Protein AF-A0A2V8NX34-F1 (afdb_monomer_lite)

pLDDT: mean 91.76, std 7.98, range [49.0, 96.44]

Sequence (71 aa):
MEDAYLAATAEWLAWKFNLQAPRWAFDQTRSLRRPWFASQLASMRAVLLLESPAPFRSRNLFVSENALSRA

Structure (mmCIF, N/CA/C/O backbone):
data_AF-A0A2V8NX34-F1
#
_entry.id   AF-A0A2V8NX34-F1
#
loop_
_atom_site.group_PDB
_atom_site.id
_atom_site.type_symbol
_atom_site.label_atom_id
_atom_site.label_alt_id
_atom_site.label_comp_id
_atom_site.label_asym_id
_atom_site.label_entity_id
_atom_site.label_seq_id
_atom_site.pdbx_PDB_ins_code
_atom_site.Cartn_x
_atom_site.Cartn_y
_atom_site.Cartn_z
_atom_site.occupancy
_atom_site.B_iso_or_equiv
_atom_s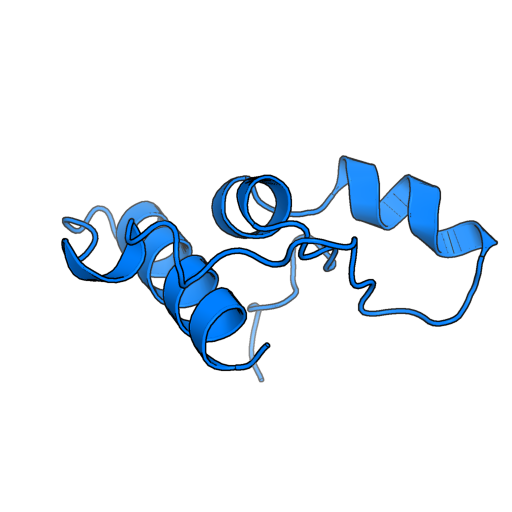ite.auth_seq_id
_atom_site.auth_comp_id
_atom_site.auth_asym_id
_atom_site.auth_atom_id
_atom_site.pdbx_PDB_model_num
ATOM 1 N N . MET A 1 1 ? -2.935 5.866 -12.088 1.00 85.19 1 MET A N 1
ATOM 2 C CA . MET A 1 1 ? -2.105 5.655 -10.878 1.00 85.19 1 MET A CA 1
ATOM 3 C C . MET A 1 1 ? -2.840 6.139 -9.645 1.00 85.19 1 MET A C 1
ATOM 5 O O . MET A 1 1 ? -2.939 5.362 -8.707 1.00 85.19 1 MET A O 1
ATOM 9 N N . GLU A 1 2 ? -3.383 7.357 -9.670 1.00 90.88 2 GLU A N 1
ATOM 10 C CA . GLU A 1 2 ? -4.178 7.930 -8.572 1.00 90.88 2 GLU A CA 1
ATOM 11 C C . GLU A 1 2 ? -5.278 6.987 -8.077 1.00 90.88 2 GLU A C 1
ATOM 13 O O . GLU A 1 2 ? -5.305 6.679 -6.892 1.00 90.88 2 GLU A O 1
ATOM 18 N N . ASP A 1 3 ? -6.088 6.407 -8.970 1.00 93.56 3 ASP A N 1
ATOM 19 C CA . ASP A 1 3 ? -7.160 5.481 -8.565 1.00 93.56 3 ASP A CA 1
ATOM 20 C C . ASP A 1 3 ? -6.659 4.239 -7.818 1.00 93.56 3 ASP A C 1
ATOM 22 O O . ASP A 1 3 ? -7.277 3.794 -6.851 1.00 93.56 3 ASP A O 1
ATOM 26 N N . ALA A 1 4 ? -5.524 3.681 -8.251 1.00 94.56 4 ALA A N 1
ATOM 27 C CA . ALA A 1 4 ? -4.915 2.523 -7.604 1.00 94.56 4 ALA A CA 1
ATOM 28 C C . ALA A 1 4 ? -4.359 2.883 -6.224 1.00 94.56 4 ALA A C 1
ATOM 30 O O . ALA A 1 4 ? -4.479 2.105 -5.278 1.00 94.56 4 ALA A O 1
ATOM 31 N N . TYR A 1 5 ? -3.787 4.081 -6.101 1.00 94.44 5 TYR A N 1
ATOM 32 C CA . TYR A 1 5 ? -3.278 4.595 -4.837 1.00 94.44 5 TYR A CA 1
ATOM 33 C C . TYR A 1 5 ? -4.419 4.885 -3.852 1.00 94.44 5 TYR A C 1
ATOM 35 O O . TYR A 1 5 ? -4.346 4.489 -2.689 1.00 94.44 5 TYR A O 1
ATOM 43 N N . LEU A 1 6 ? -5.509 5.501 -4.319 1.00 95.06 6 LEU A N 1
ATOM 44 C CA . LEU A 1 6 ? -6.7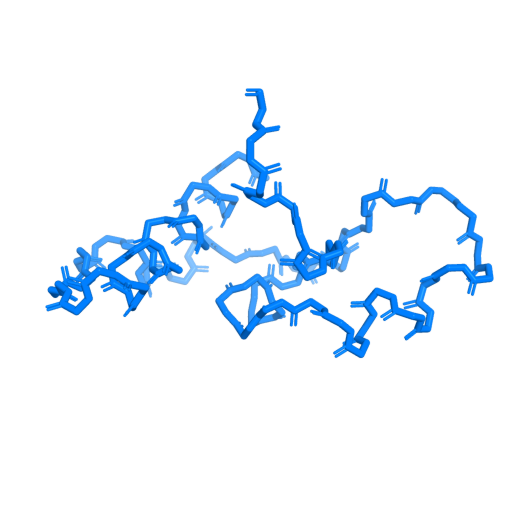14 5.745 -3.523 1.00 95.06 6 LEU A CA 1
ATOM 45 C C . LEU A 1 6 ? -7.373 4.439 -3.069 1.00 95.06 6 LEU A C 1
ATOM 47 O O . LEU A 1 6 ? -7.753 4.327 -1.906 1.00 95.06 6 LEU A O 1
ATOM 51 N N . ALA A 1 7 ? -7.463 3.433 -3.943 1.00 96.44 7 ALA A N 1
ATOM 52 C CA . ALA A 1 7 ? -7.971 2.111 -3.582 1.00 96.44 7 ALA A CA 1
ATOM 53 C C . ALA A 1 7 ? -7.115 1.424 -2.512 1.00 96.44 7 ALA A C 1
ATOM 55 O O . ALA A 1 7 ? -7.654 0.947 -1.513 1.00 96.44 7 ALA A O 1
ATOM 56 N N . ALA A 1 8 ? -5.790 1.414 -2.693 1.00 95.75 8 ALA A N 1
ATOM 57 C CA . ALA A 1 8 ? -4.859 0.857 -1.713 1.00 95.75 8 ALA A CA 1
ATOM 58 C C . ALA A 1 8 ? -4.969 1.576 -0.359 1.00 95.75 8 ALA A C 1
ATOM 60 O O . ALA A 1 8 ? -4.978 0.933 0.688 1.00 95.75 8 ALA A O 1
ATOM 61 N N . THR A 1 9 ? -5.113 2.902 -0.387 1.00 95.25 9 THR A N 1
ATOM 62 C CA . THR A 1 9 ? -5.260 3.736 0.811 1.00 95.25 9 THR A CA 1
ATOM 63 C C . THR A 1 9 ? -6.583 3.464 1.521 1.00 95.25 9 THR A C 1
ATOM 65 O O . THR A 1 9 ? -6.592 3.270 2.733 1.00 95.25 9 THR A O 1
ATOM 68 N N . ALA A 1 10 ? -7.695 3.397 0.785 1.00 96.00 10 ALA A N 1
ATOM 69 C CA . ALA A 1 10 ? -9.010 3.099 1.345 1.00 96.00 10 ALA A CA 1
ATOM 70 C C . ALA A 1 10 ? -9.045 1.716 2.011 1.00 96.00 10 ALA A C 1
ATOM 72 O O . ALA A 1 10 ? -9.546 1.585 3.126 1.00 96.00 10 ALA A O 1
ATOM 73 N N . GLU A 1 11 ? -8.478 0.697 1.361 1.00 96.25 11 GLU A N 1
ATOM 74 C CA . GLU A 1 11 ? -8.374 -0.650 1.927 1.00 96.25 11 GLU A CA 1
ATOM 75 C C . GLU A 1 11 ? -7.451 -0.684 3.154 1.00 96.25 11 GLU A C 1
ATOM 77 O O . GLU A 1 11 ? -7.817 -1.260 4.178 1.00 96.25 11 GLU A O 1
ATOM 82 N N . TRP A 1 12 ? -6.288 -0.025 3.095 1.00 94.75 12 TRP A N 1
ATOM 83 C CA . TRP A 1 12 ? -5.352 0.023 4.222 1.00 94.75 12 TRP A CA 1
ATOM 84 C C . TRP A 1 12 ? -5.931 0.749 5.438 1.00 94.75 12 TRP A C 1
ATOM 86 O O . TRP A 1 12 ? -5.793 0.266 6.560 1.00 94.75 12 TRP A O 1
ATOM 96 N N . LEU A 1 13 ? -6.608 1.883 5.233 1.00 94.19 13 LEU A N 1
ATOM 97 C CA . LEU A 1 13 ? -7.272 2.618 6.311 1.00 94.19 13 LEU A CA 1
ATOM 98 C C . LEU A 1 13 ? -8.426 1.807 6.897 1.00 94.19 13 LEU A C 1
ATOM 100 O O . LEU A 1 13 ? -8.556 1.738 8.117 1.00 94.19 13 LEU A O 1
ATOM 104 N N . ALA A 1 14 ? -9.232 1.162 6.051 1.00 95.50 14 ALA A N 1
ATOM 105 C CA . ALA A 1 14 ? -10.311 0.308 6.524 1.00 95.50 14 ALA A CA 1
ATOM 106 C C . ALA A 1 14 ? -9.771 -0.836 7.391 1.00 95.50 14 ALA A C 1
ATOM 108 O O . ALA A 1 14 ? -10.250 -1.035 8.502 1.00 95.50 14 ALA A O 1
ATOM 109 N N . TRP A 1 15 ? -8.706 -1.506 6.947 1.00 93.56 15 TRP A N 1
ATOM 110 C CA . TRP A 1 15 ? -8.026 -2.522 7.748 1.00 93.56 15 TRP A CA 1
ATOM 111 C C . TRP A 1 15 ? -7.484 -1.954 9.070 1.00 93.56 15 TRP A C 1
ATOM 113 O O . TRP A 1 15 ? -7.763 -2.500 10.136 1.00 93.56 15 TRP A O 1
ATOM 123 N N . LYS A 1 16 ? -6.776 -0.818 9.025 1.00 92.62 16 LYS A N 1
ATOM 124 C CA . LYS A 1 16 ? -6.159 -0.179 10.200 1.00 92.62 16 LYS A CA 1
ATOM 125 C C . LYS A 1 16 ? -7.173 0.239 11.267 1.00 92.62 16 LYS A C 1
ATOM 127 O O . LYS A 1 16 ? -6.876 0.147 12.455 1.00 92.62 16 LYS A O 1
ATOM 132 N N . PHE A 1 17 ? -8.346 0.711 10.855 1.00 94.56 17 PHE A N 1
ATOM 133 C CA . PHE A 1 17 ? -9.409 1.164 11.757 1.00 94.56 17 PHE A CA 1
ATOM 134 C C . PHE A 1 17 ? -10.499 0.108 11.996 1.00 94.56 17 PHE A C 1
ATOM 136 O O . PHE A 1 17 ? -11.528 0.427 12.586 1.00 94.56 17 PHE A O 1
ATOM 143 N N . ASN A 1 18 ? -10.279 -1.140 11.566 1.00 95.75 18 ASN A N 1
ATOM 144 C CA . ASN A 1 18 ? -11.239 -2.241 11.684 1.00 95.75 18 ASN A CA 1
ATOM 145 C C . ASN A 1 18 ? -12.628 -1.914 11.086 1.00 95.75 18 ASN A C 1
ATOM 147 O O . ASN A 1 18 ? -13.673 -2.242 11.647 1.00 95.75 18 ASN A O 1
ATOM 151 N N . LEU A 1 19 ? -12.627 -1.229 9.943 1.00 96.25 19 LEU A N 1
ATOM 152 C CA . LEU A 1 19 ? -13.801 -0.875 9.151 1.00 96.25 19 LEU A CA 1
ATOM 153 C C . LEU A 1 19 ? -13.934 -1.812 7.947 1.00 96.25 19 LEU A C 1
ATOM 155 O O . LEU A 1 19 ? -12.972 -2.436 7.496 1.00 96.25 19 LEU A O 1
ATOM 159 N N . GLN A 1 20 ? -15.128 -1.860 7.361 1.00 96.38 20 GLN A N 1
ATOM 160 C CA . GLN A 1 20 ? -15.311 -2.527 6.076 1.00 96.38 20 GLN A CA 1
ATOM 161 C C . GLN A 1 20 ? -14.721 -1.684 4.944 1.00 96.38 20 GLN A C 1
ATOM 163 O O . GLN A 1 20 ? -15.086 -0.522 4.761 1.00 96.38 20 GLN A O 1
ATOM 168 N N . ALA A 1 21 ? -13.827 -2.285 4.158 1.00 95.00 21 ALA A N 1
ATOM 169 C CA . ALA A 1 21 ? -13.283 -1.646 2.969 1.00 95.00 21 ALA A CA 1
ATOM 170 C C . ALA A 1 21 ? -14.387 -1.441 1.915 1.00 95.00 21 ALA A C 1
ATOM 172 O O . ALA A 1 21 ? -15.214 -2.334 1.693 1.00 95.00 21 ALA A O 1
ATOM 173 N N . PRO A 1 22 ? -14.422 -0.285 1.235 1.00 95.19 22 PRO A N 1
ATOM 174 C CA . PRO A 1 22 ? -15.468 -0.008 0.268 1.00 95.19 22 PRO A CA 1
ATOM 175 C C . PRO A 1 22 ? -15.322 -0.901 -0.969 1.00 95.19 22 PRO A C 1
ATOM 177 O O . PRO A 1 22 ? -14.224 -1.094 -1.486 1.00 95.19 22 PRO A O 1
ATOM 180 N N . ARG A 1 23 ? -16.446 -1.403 -1.503 1.00 95.38 23 ARG A N 1
ATOM 181 C CA . ARG A 1 23 ? -16.452 -2.356 -2.635 1.00 95.38 23 ARG A CA 1
ATOM 182 C C . ARG A 1 23 ? -15.698 -1.843 -3.862 1.00 95.38 23 ARG A C 1
ATOM 184 O O . ARG A 1 23 ? -15.051 -2.628 -4.545 1.00 95.38 23 ARG A O 1
ATOM 191 N N . TRP A 1 24 ? -15.750 -0.536 -4.121 1.00 95.19 24 TRP A N 1
ATOM 192 C CA . TRP A 1 24 ? -15.048 0.072 -5.248 1.00 95.19 24 TRP A CA 1
ATOM 193 C C . TRP A 1 24 ? -13.521 -0.084 -5.141 1.00 95.19 24 TRP A C 1
ATOM 195 O O . TRP A 1 24 ? -12.855 -0.173 -6.169 1.00 95.19 24 TRP A O 1
ATOM 205 N N . ALA A 1 25 ? -12.941 -0.181 -3.940 1.00 95.38 25 ALA A N 1
ATOM 206 C CA . ALA A 1 25 ? -11.491 -0.332 -3.789 1.00 95.38 25 ALA A CA 1
ATOM 207 C C . ALA A 1 25 ? -10.973 -1.641 -4.413 1.00 95.38 25 ALA A C 1
ATOM 209 O O . ALA A 1 25 ? -9.820 -1.705 -4.831 1.00 95.38 25 ALA A O 1
ATOM 210 N N . PHE A 1 26 ? -11.820 -2.665 -4.542 1.00 94.00 26 PHE A N 1
ATOM 211 C CA . PHE A 1 26 ? -11.462 -3.982 -5.086 1.00 94.00 26 PHE A CA 1
ATOM 212 C C . PHE A 1 26 ? -11.664 -4.123 -6.601 1.00 94.00 26 PHE A C 1
ATOM 214 O O . PHE A 1 26 ? -11.512 -5.211 -7.152 1.00 94.00 26 PHE A O 1
ATOM 221 N N . ASP A 1 27 ? -12.021 -3.041 -7.287 1.00 94.62 27 ASP A N 1
ATOM 222 C CA . ASP A 1 27 ? -12.144 -3.035 -8.742 1.00 94.62 27 ASP A CA 1
ATOM 223 C C . ASP A 1 27 ? -10.783 -3.292 -9.410 1.00 94.62 27 ASP A C 1
ATOM 225 O O . ASP A 1 27 ? -9.791 -2.628 -9.104 1.00 94.62 27 ASP A O 1
ATOM 229 N N . GLN A 1 28 ? -10.737 -4.239 -10.350 1.00 89.12 28 GLN A N 1
ATOM 230 C CA . GLN A 1 28 ? -9.506 -4.634 -11.045 1.00 89.12 28 GLN A CA 1
ATOM 231 C C . GLN A 1 28 ? -8.888 -3.491 -11.860 1.00 89.12 28 GLN A C 1
ATOM 233 O O . GLN A 1 28 ? -7.680 -3.488 -12.106 1.00 89.12 28 GLN A O 1
ATOM 238 N N . THR A 1 29 ? -9.693 -2.504 -12.265 1.00 92.94 29 THR A N 1
ATOM 239 C CA . THR A 1 29 ? -9.209 -1.297 -12.952 1.00 92.94 29 THR A CA 1
ATOM 240 C C . THR A 1 29 ? -8.354 -0.407 -12.044 1.00 92.94 29 THR A C 1
ATOM 242 O O . THR A 1 29 ? -7.557 0.388 -12.541 1.00 92.94 29 THR A O 1
ATOM 245 N N . ARG A 1 30 ? -8.440 -0.586 -10.717 1.00 93.06 30 ARG A N 1
ATOM 246 C CA . ARG A 1 30 ? -7.666 0.148 -9.702 1.00 93.06 30 ARG A CA 1
ATOM 247 C C . ARG A 1 30 ? -6.377 -0.580 -9.304 1.00 93.06 30 ARG A C 1
ATOM 249 O O . ARG A 1 30 ? -5.899 -0.446 -8.182 1.00 93.06 30 ARG A O 1
ATOM 256 N N . SER A 1 31 ? -5.788 -1.313 -10.244 1.00 93.38 31 SER A N 1
ATOM 257 C CA . SER A 1 31 ? -4.476 -1.950 -10.119 1.00 93.38 31 SER A CA 1
ATOM 258 C C . SER A 1 31 ? -3.574 -1.517 -11.267 1.00 93.38 31 SER A C 1
ATOM 260 O O . SER A 1 31 ? -4.015 -1.383 -12.411 1.00 93.38 31 SER A O 1
ATOM 262 N N . LEU A 1 32 ? -2.285 -1.312 -10.993 1.00 94.75 32 LEU A N 1
ATOM 263 C CA . LEU A 1 32 ? -1.332 -1.015 -12.057 1.00 94.75 32 LEU A CA 1
ATOM 264 C C . LEU A 1 32 ? -0.900 -2.296 -12.776 1.00 94.75 32 LEU A C 1
ATOM 266 O O . LEU A 1 32 ? -0.672 -3.330 -12.154 1.00 94.75 32 LEU A O 1
ATOM 270 N N . ARG A 1 33 ? -0.716 -2.214 -14.100 1.00 93.62 33 ARG A N 1
ATOM 271 C CA . ARG A 1 33 ? -0.145 -3.317 -14.899 1.00 93.62 33 ARG A CA 1
ATOM 272 C C . ARG A 1 33 ? 1.366 -3.462 -14.731 1.00 93.62 33 ARG A C 1
ATOM 274 O O . ARG A 1 33 ? 1.915 -4.518 -15.018 1.00 93.62 33 ARG A O 1
ATOM 281 N N . ARG A 1 34 ? 2.044 -2.381 -14.344 1.00 94.12 34 ARG A N 1
ATOM 282 C CA . ARG A 1 34 ? 3.496 -2.327 -14.151 1.00 94.12 34 ARG A CA 1
ATOM 283 C C . ARG A 1 34 ? 3.802 -1.835 -12.739 1.00 94.12 34 ARG A C 1
ATOM 285 O O . ARG A 1 34 ? 3.055 -0.990 -12.247 1.00 94.12 34 ARG A O 1
ATOM 292 N N . PRO A 1 35 ? 4.883 -2.330 -12.117 1.00 94.94 35 PRO A N 1
ATOM 293 C CA . PRO A 1 35 ? 5.294 -1.901 -10.791 1.00 94.94 35 PRO A CA 1
ATOM 294 C C . PRO A 1 35 ? 5.639 -0.410 -10.786 1.00 94.94 35 PRO A C 1
ATOM 296 O O . PRO A 1 35 ? 6.373 0.070 -11.654 1.00 94.94 35 PRO A O 1
ATOM 299 N N . TRP A 1 36 ? 5.132 0.307 -9.791 1.00 95.56 36 TRP A N 1
ATOM 300 C CA . TRP A 1 36 ? 5.518 1.677 -9.485 1.00 95.56 36 TRP A CA 1
ATOM 301 C C . TRP A 1 36 ? 6.202 1.721 -8.121 1.00 95.56 36 TRP A C 1
ATOM 303 O O . TRP A 1 36 ? 5.695 1.151 -7.159 1.00 95.56 36 TRP A O 1
ATOM 313 N N . PHE A 1 37 ? 7.340 2.404 -8.037 1.00 95.00 37 PHE A N 1
ATOM 314 C CA . PHE A 1 37 ? 8.133 2.526 -6.817 1.00 95.00 37 PHE A CA 1
ATOM 3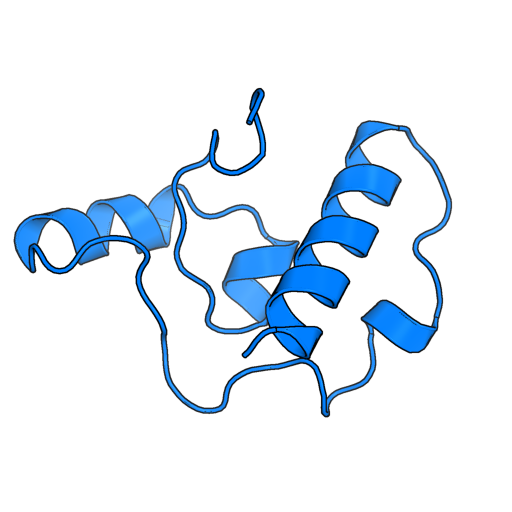15 C C . PHE A 1 37 ? 8.166 3.983 -6.364 1.00 95.00 37 PHE A C 1
ATOM 317 O O . PHE A 1 37 ? 8.439 4.870 -7.172 1.00 95.00 37 PHE A O 1
ATOM 324 N N . ALA A 1 38 ? 7.968 4.216 -5.067 1.00 92.56 38 ALA A N 1
ATOM 325 C CA . ALA A 1 38 ? 8.057 5.549 -4.468 1.00 92.56 38 ALA A CA 1
ATOM 326 C C . ALA A 1 38 ? 9.482 6.137 -4.470 1.00 92.56 38 ALA A C 1
ATOM 328 O O . ALA A 1 38 ? 9.653 7.332 -4.249 1.00 92.56 38 ALA A O 1
ATOM 329 N N . SER A 1 39 ? 10.503 5.314 -4.731 1.00 91.25 39 SER A N 1
ATOM 330 C CA . SER A 1 39 ? 11.899 5.736 -4.856 1.00 91.25 39 SER A CA 1
ATOM 331 C C . SER A 1 39 ? 12.451 5.421 -6.245 1.00 91.25 39 SER A C 1
ATOM 333 O O . SER A 1 39 ? 12.200 4.352 -6.808 1.00 91.25 39 SER A O 1
ATOM 335 N N . GLN A 1 40 ? 13.253 6.343 -6.779 1.00 89.12 40 GLN A N 1
ATOM 336 C CA . GLN A 1 40 ? 13.988 6.157 -8.034 1.00 89.12 40 GLN A CA 1
ATOM 337 C C . GLN A 1 40 ? 15.284 5.352 -7.838 1.00 89.12 40 GLN A C 1
ATOM 339 O O . GLN A 1 40 ? 15.846 4.843 -8.809 1.00 89.12 40 GLN A O 1
ATOM 344 N N . LEU A 1 41 ? 15.752 5.199 -6.593 1.00 91.62 41 LEU A N 1
ATOM 345 C CA . LEU A 1 41 ? 16.973 4.465 -6.274 1.00 91.62 41 LEU A CA 1
ATOM 346 C C . LEU A 1 41 ? 16.757 2.962 -6.475 1.00 91.62 41 LEU A C 1
ATOM 348 O O . LEU A 1 41 ? 15.939 2.337 -5.799 1.00 91.62 41 LEU A O 1
ATOM 352 N N . ALA A 1 42 ? 17.530 2.359 -7.382 1.00 89.62 42 ALA A N 1
ATOM 353 C CA . ALA A 1 42 ? 17.419 0.934 -7.694 1.00 89.62 42 ALA A CA 1
ATOM 354 C C . ALA A 1 42 ? 17.661 0.044 -6.461 1.00 89.62 42 ALA A C 1
ATOM 356 O O . ALA A 1 42 ? 16.958 -0.948 -6.277 1.00 89.62 42 ALA A O 1
ATOM 357 N N . SER A 1 43 ? 18.590 0.442 -5.586 1.00 91.00 43 SER A N 1
ATOM 358 C CA . SER A 1 43 ? 18.892 -0.240 -4.322 1.00 91.00 43 SER A CA 1
ATOM 359 C C . SER A 1 43 ? 17.698 -0.299 -3.365 1.00 91.00 43 SER A C 1
ATOM 361 O O . SER A 1 43 ? 17.561 -1.265 -2.620 1.00 91.00 43 SER A O 1
ATOM 363 N N . MET A 1 44 ? 16.791 0.683 -3.414 1.00 92.56 44 MET A N 1
ATOM 364 C CA . MET A 1 44 ? 15.614 0.713 -2.542 1.00 92.56 44 MET A CA 1
ATOM 365 C C . MET A 1 44 ? 14.475 -0.180 -3.034 1.00 92.56 44 MET A C 1
ATOM 367 O O . MET A 1 44 ? 13.559 -0.463 -2.269 1.00 92.56 44 MET A O 1
ATOM 371 N N . ARG A 1 45 ? 14.503 -0.666 -4.283 1.00 93.25 45 ARG A N 1
ATOM 372 C CA . ARG A 1 45 ? 13.399 -1.477 -4.827 1.00 93.25 45 ARG A CA 1
ATOM 373 C C . ARG A 1 45 ? 13.182 -2.771 -4.048 1.00 93.25 45 ARG A C 1
ATOM 375 O O . ARG A 1 45 ? 12.037 -3.131 -3.803 1.00 93.25 45 ARG A O 1
ATOM 382 N N . ALA A 1 46 ? 14.263 -3.441 -3.645 1.00 93.06 46 ALA A N 1
ATOM 383 C CA . ALA A 1 46 ? 14.191 -4.662 -2.842 1.00 93.06 46 ALA A CA 1
ATOM 384 C C . ALA A 1 46 ? 13.556 -4.403 -1.466 1.00 93.06 46 ALA A C 1
ATOM 386 O O . ALA A 1 46 ? 12.697 -5.165 -1.033 1.00 93.06 46 ALA A O 1
ATOM 387 N N . VAL A 1 47 ? 13.924 -3.289 -0.826 1.00 93.94 47 VAL A N 1
ATOM 388 C CA . VAL A 1 47 ? 13.346 -2.862 0.455 1.00 93.94 47 VAL A CA 1
ATOM 389 C C . VAL A 1 47 ? 11.856 -2.563 0.294 1.00 93.94 47 VAL A C 1
ATOM 391 O O . VAL A 1 47 ? 11.034 -3.120 1.012 1.00 93.94 47 VAL A O 1
ATOM 394 N N . LEU A 1 48 ? 11.482 -1.772 -0.715 1.00 94.62 48 LEU A N 1
ATOM 395 C CA . LEU A 1 48 ? 10.082 -1.421 -0.965 1.00 94.62 48 LEU A CA 1
ATOM 396 C C . LEU A 1 48 ? 9.225 -2.650 -1.302 1.00 94.62 48 LEU A C 1
ATOM 398 O O . LEU A 1 48 ? 8.079 -2.719 -0.871 1.00 94.62 48 LEU A O 1
ATOM 402 N N . LEU A 1 49 ? 9.758 -3.645 -2.019 1.00 94.06 49 LEU A N 1
ATOM 403 C CA . LEU A 1 49 ? 9.061 -4.917 -2.261 1.00 94.06 49 LEU A CA 1
ATOM 404 C C . LEU A 1 49 ? 8.688 -5.630 -0.954 1.00 94.06 49 LEU A C 1
ATOM 406 O O . LEU A 1 49 ? 7.585 -6.174 -0.848 1.00 94.06 49 LEU A O 1
ATOM 410 N N . LEU A 1 50 ? 9.595 -5.605 0.024 1.00 92.88 50 LEU A N 1
ATOM 411 C CA . LEU A 1 50 ? 9.427 -6.260 1.317 1.00 92.88 50 LEU A CA 1
ATOM 412 C C . LEU A 1 50 ? 8.501 -5.474 2.257 1.00 92.88 50 LEU A C 1
ATOM 414 O O . LEU A 1 50 ? 7.613 -6.066 2.869 1.00 92.88 50 LEU A O 1
ATOM 418 N N . GLU A 1 51 ? 8.680 -4.157 2.343 1.00 93.56 51 GLU A N 1
ATOM 419 C CA . GLU A 1 51 ? 7.992 -3.294 3.315 1.00 93.56 51 GLU A CA 1
ATOM 420 C C . GLU A 1 51 ? 6.591 -2.855 2.881 1.00 93.56 51 GLU A C 1
ATOM 422 O O . GLU A 1 51 ? 5.765 -2.510 3.723 1.00 93.56 51 GLU A O 1
ATOM 427 N N . SER A 1 52 ? 6.295 -2.861 1.575 1.00 95.25 52 SER A N 1
ATOM 428 C CA . SER A 1 52 ? 5.015 -2.336 1.081 1.00 95.25 52 SER A CA 1
ATOM 429 C C . SER A 1 52 ? 3.829 -3.049 1.723 1.00 95.25 52 SER A C 1
ATOM 431 O O . SER A 1 52 ? 3.764 -4.281 1.626 1.00 95.25 52 SER A O 1
ATOM 433 N N . PRO A 1 53 ? 2.850 -2.317 2.286 1.00 94.56 53 PRO A N 1
ATOM 434 C CA . PRO A 1 53 ? 1.654 -2.931 2.843 1.00 94.56 53 PRO A CA 1
ATOM 435 C C . PRO A 1 53 ? 0.890 -3.742 1.789 1.00 94.56 53 PRO A C 1
ATOM 437 O O . PRO A 1 53 ? 0.879 -3.395 0.603 1.00 94.56 53 PRO A O 1
ATOM 440 N N . ALA A 1 54 ? 0.206 -4.806 2.218 1.00 94.38 54 ALA A N 1
ATOM 441 C CA . ALA A 1 54 ? -0.472 -5.735 1.311 1.00 94.38 54 ALA A CA 1
ATOM 442 C C . ALA A 1 54 ? -1.440 -5.060 0.307 1.00 94.38 54 ALA A C 1
ATOM 444 O O . ALA A 1 54 ? -1.352 -5.400 -0.877 1.00 94.38 54 ALA A O 1
ATOM 445 N N . PRO A 1 55 ? -2.272 -4.064 0.695 1.00 95.00 55 PRO A N 1
ATOM 446 C CA . PRO A 1 55 ? -3.159 -3.369 -0.246 1.00 95.00 55 PRO A CA 1
ATOM 447 C C . PRO A 1 55 ? -2.433 -2.598 -1.358 1.00 95.00 55 PRO A C 1
ATOM 449 O O . PRO A 1 55 ? -2.971 -2.432 -2.453 1.00 95.00 55 PRO A O 1
ATOM 452 N N . PHE A 1 56 ? -1.214 -2.125 -1.094 1.00 96.19 56 PHE A N 1
ATOM 453 C CA . PHE A 1 56 ? -0.376 -1.446 -2.084 1.00 96.19 56 PHE A CA 1
ATOM 454 C C . PHE A 1 56 ? 0.325 -2.472 -2.979 1.00 96.19 56 PHE A C 1
ATOM 456 O O . PHE A 1 56 ? 0.257 -2.386 -4.209 1.00 96.19 56 PHE A O 1
ATOM 463 N N . ARG A 1 57 ? 0.917 -3.503 -2.363 1.00 95.12 57 ARG A N 1
ATOM 464 C CA . ARG A 1 57 ? 1.662 -4.559 -3.060 1.00 95.12 57 ARG A CA 1
ATOM 465 C C . ARG A 1 57 ? 0.803 -5.298 -4.087 1.00 95.12 57 ARG A C 1
ATOM 467 O O . ARG A 1 57 ? 1.251 -5.508 -5.212 1.00 95.12 57 ARG A O 1
ATOM 474 N N . SER A 1 58 ? -0.439 -5.642 -3.737 1.00 94.56 58 SER A N 1
ATOM 475 C CA . SER A 1 58 ? -1.382 -6.324 -4.641 1.00 94.56 58 SER A CA 1
ATOM 476 C C . SER A 1 58 ? -1.750 -5.498 -5.882 1.00 94.56 58 SER A C 1
ATOM 478 O O . SER A 1 58 ? -2.190 -6.055 -6.886 1.00 94.56 58 SER A O 1
ATOM 480 N N . ARG A 1 59 ? -1.524 -4.178 -5.840 1.00 95.81 59 ARG A N 1
ATOM 481 C CA . ARG A 1 59 ? -1.830 -3.214 -6.910 1.00 95.81 59 ARG A CA 1
ATOM 482 C C . ARG A 1 59 ? -0.591 -2.714 -7.648 1.00 95.81 59 ARG A C 1
ATOM 484 O O . ARG A 1 59 ? -0.690 -1.730 -8.383 1.00 95.81 59 ARG A O 1
ATOM 491 N N . ASN A 1 60 ? 0.552 -3.390 -7.486 1.00 96.44 60 ASN A N 1
ATOM 492 C CA . ASN A 1 60 ? 1.839 -2.999 -8.068 1.00 96.44 60 ASN A CA 1
ATOM 493 C C . ASN A 1 60 ? 2.328 -1.614 -7.597 1.00 96.44 60 ASN A C 1
ATOM 495 O O . ASN A 1 60 ? 3.045 -0.923 -8.322 1.00 96.44 60 ASN A O 1
ATOM 499 N N . LEU A 1 61 ? 1.948 -1.205 -6.384 1.00 96.12 61 LEU A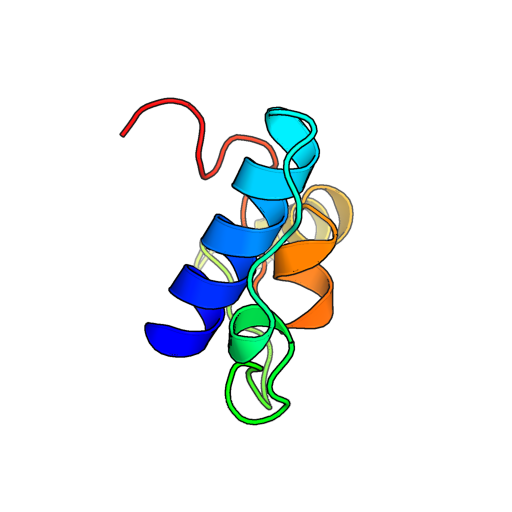 N 1
ATOM 500 C CA . LEU A 1 61 ? 2.431 0.011 -5.736 1.00 96.12 61 LEU A CA 1
ATOM 501 C C . LEU A 1 61 ? 3.431 -0.371 -4.646 1.00 96.12 61 LEU A C 1
ATOM 503 O O . LEU A 1 61 ? 3.088 -1.096 -3.713 1.00 96.12 61 LEU A O 1
ATOM 507 N N . PHE A 1 62 ? 4.657 0.131 -4.768 1.00 96.12 62 PHE A N 1
ATOM 508 C CA . PHE A 1 62 ? 5.748 -0.180 -3.856 1.00 96.12 62 PHE A CA 1
ATOM 509 C C . PHE A 1 62 ? 6.182 1.065 -3.086 1.00 96.12 62 PHE A C 1
ATOM 511 O O . PHE A 1 62 ? 6.847 1.955 -3.623 1.00 96.12 62 PHE A O 1
ATOM 518 N N . VAL A 1 63 ? 5.765 1.125 -1.826 1.00 94.12 63 VAL A N 1
ATOM 519 C CA . VAL A 1 63 ? 5.906 2.258 -0.907 1.00 94.12 63 VAL A CA 1
ATOM 520 C C . VAL A 1 63 ? 6.550 1.785 0.401 1.00 94.12 63 VAL A C 1
ATOM 522 O O . VAL A 1 63 ? 6.620 0.585 0.652 1.00 94.12 63 VAL A O 1
ATOM 525 N N . SER A 1 64 ? 7.055 2.700 1.228 1.00 89.44 64 SER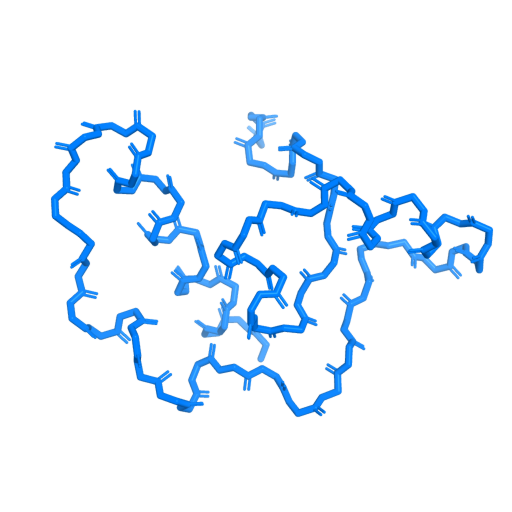 A N 1
ATOM 526 C CA . SER A 1 64 ? 7.521 2.321 2.568 1.00 89.44 64 SER A CA 1
ATOM 527 C C . SER A 1 64 ? 6.341 1.888 3.443 1.00 89.44 64 SER A C 1
ATOM 529 O O . SER A 1 64 ? 5.197 2.283 3.204 1.00 89.44 64 SER A O 1
ATOM 531 N N . GLU A 1 65 ? 6.600 1.116 4.496 1.00 83.75 65 GLU A N 1
ATOM 532 C CA . GLU A 1 65 ? 5.559 0.719 5.460 1.00 83.75 65 GLU A CA 1
ATOM 533 C C . GLU A 1 65 ? 4.839 1.942 6.070 1.00 83.75 65 GLU A C 1
ATOM 535 O O . GLU A 1 65 ? 3.630 1.937 6.304 1.00 83.75 65 GLU A O 1
ATOM 540 N N . ASN A 1 66 ? 5.581 3.041 6.227 1.00 79.81 66 ASN A N 1
ATOM 541 C CA . ASN A 1 66 ? 5.119 4.317 6.763 1.00 79.81 66 ASN A CA 1
ATOM 542 C C . ASN A 1 66 ? 4.573 5.291 5.708 1.00 79.81 66 ASN A C 1
ATOM 544 O O . ASN A 1 66 ? 4.428 6.474 5.999 1.00 79.81 66 ASN A O 1
ATOM 548 N N . ALA A 1 67 ? 4.250 4.841 4.494 1.00 78.19 67 ALA A N 1
ATOM 549 C CA . ALA A 1 67 ? 3.821 5.734 3.410 1.00 78.19 67 ALA A CA 1
ATOM 550 C C . ALA A 1 67 ? 2.560 6.564 3.714 1.00 78.19 67 ALA A C 1
ATOM 552 O O . ALA A 1 67 ? 2.333 7.587 3.077 1.00 78.19 67 ALA A O 1
ATOM 553 N N . LEU A 1 68 ? 1.752 6.130 4.684 1.00 78.94 68 LEU A N 1
ATOM 554 C CA . LEU A 1 68 ? 0.560 6.835 5.164 1.00 78.94 68 LEU A CA 1
ATOM 555 C C . LEU A 1 68 ? 0.728 7.373 6.599 1.00 78.94 68 LEU A C 1
ATOM 557 O O . LEU A 1 68 ? -0.226 7.864 7.208 1.00 78.94 68 LEU A O 1
ATOM 561 N N . SER A 1 69 ? 1.931 7.270 7.169 1.00 73.56 69 SER A N 1
ATO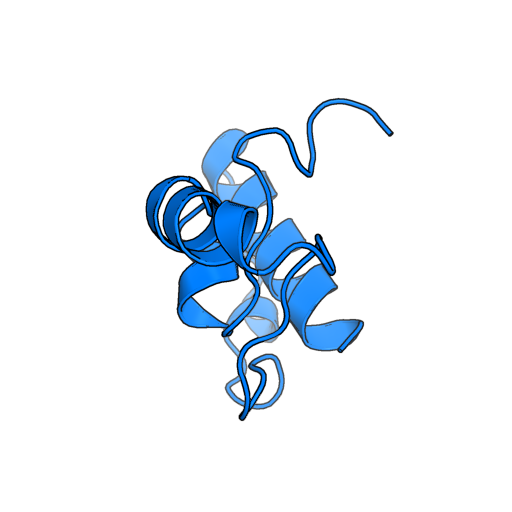M 562 C CA . SER A 1 69 ? 2.252 7.779 8.501 1.00 73.56 69 SER A CA 1
ATOM 563 C C . SER A 1 69 ? 2.509 9.284 8.421 1.00 73.56 69 SER A C 1
ATOM 565 O O . SER A 1 69 ? 3.639 9.705 8.217 1.00 73.56 69 SER A O 1
ATOM 567 N N . ARG A 1 70 ? 1.437 10.068 8.612 1.00 57.06 70 ARG A N 1
ATOM 568 C CA . ARG A 1 70 ? 1.402 11.546 8.663 1.00 57.06 70 ARG A CA 1
ATOM 569 C C . ARG A 1 70 ? 2.064 12.237 7.455 1.00 57.06 70 ARG A C 1
ATOM 571 O O . ARG A 1 70 ? 3.257 12.524 7.480 1.00 57.06 70 ARG A O 1
ATOM 578 N N . ALA A 1 71 ? 1.239 12.542 6.449 1.00 49.00 71 ALA A N 1
ATOM 579 C CA . ALA A 1 71 ? 1.481 13.648 5.518 1.00 49.00 71 ALA A CA 1
ATOM 580 C C . ALA A 1 71 ? 1.361 15.005 6.234 1.00 49.00 71 ALA A C 1
ATOM 582 O O . ALA A 1 71 ? 0.646 15.059 7.266 1.00 49.00 71 ALA A O 1
#

Foldseek 3Di:
DVLLVVLLVQVVVCVVVVHDRDPSSPDPVSADPEADEPDPDPVCQVVQCVQPDPSQNVRNYRYHVCNVVDD

Radius of gyration: 11.88 Å; chains: 1; bounding box: 35×20×27 Å

Secondary structure (DSSP, 8-state):
-HHHHHHHHHHHHHHHTTPPPPGGGG-GGGS-SS-EES---TTHHHHHHHHS-HHHHTTTEE--TTTTS--